Protein AF-A0AA89B1S4-F1 (afdb_monomer_lite)

Foldseek 3Di:
DVVVVVVVVVVVVVVVVVPPDDPPADEDEDEDDPPVDDDDPVVDDDDPRHDYDYDHPDQQQQDPVRDGVPPDGDDVPDDD

pLDDT: mean 71.27, std 10.07, range [44.19, 92.56]

Radius of gyration: 26.6 Å; chains: 1; bounding box: 57×24×74 Å

Secondary structure (DSSP, 8-state):
-HHHHHHHHHHHHHHHHHT--------B--EE-TTSSPPPSTTS---TTS-B--EE-----B-TTS-B-TT-PPPTT---

Sequence (80 aa):
MTTKFHLVLLHVIAVVLSFQQFSDGKVMMEYIGATGLPVTFDPVPINNGIDFHFILSFAIDADSSDNPQNGNFYPIGHQP

Organism: NCBI:txid1293975

Structure (mmCIF, N/CA/C/O backbone):
data_AF-A0AA89B1S4-F1
#
_entry.id   AF-A0AA89B1S4-F1
#
loop_
_atom_site.group_PDB
_atom_site.id
_atom_site.type_symbol
_atom_site.label_atom_id
_atom_site.label_alt_id
_atom_site.label_comp_id
_atom_site.label_asym_id
_atom_site.label_entity_id
_atom_site.label_seq_id
_atom_site.pdbx_PDB_ins_code
_atom_site.Cartn_x
_atom_site.Cartn_y
_atom_site.Cartn_z
_atom_site.occupancy
_atom_site.B_iso_or_equiv
_atom_site.auth_seq_id
_atom_site.auth_comp_id
_atom_site.auth_asym_id
_atom_site.auth_atom_id
_atom_site.pdbx_PDB_model_num
ATOM 1 N N . MET A 1 1 ? -36.940 9.399 43.967 1.00 63.16 1 MET A N 1
ATOM 2 C CA . MET A 1 1 ? -37.085 8.246 43.042 1.00 63.16 1 MET A CA 1
ATOM 3 C C . MET A 1 1 ? -36.371 8.493 41.706 1.00 63.16 1 MET A C 1
ATOM 5 O O . MET A 1 1 ? -35.787 7.572 41.158 1.00 63.16 1 MET A O 1
ATOM 9 N N . THR A 1 2 ? -36.313 9.742 41.244 1.00 75.44 2 THR A N 1
ATOM 10 C CA . THR A 1 2 ? -35.662 10.222 40.008 1.00 75.44 2 THR A CA 1
ATOM 11 C C . THR A 1 2 ? -34.128 10.148 39.981 1.00 75.44 2 THR A C 1
ATOM 13 O O . THR A 1 2 ? -33.553 9.775 38.964 1.00 75.44 2 THR A O 1
ATOM 16 N N . THR A 1 3 ? -33.437 10.415 41.091 1.00 78.25 3 THR A N 1
ATOM 17 C CA . THR A 1 3 ? -31.958 10.440 41.136 1.00 78.25 3 THR A CA 1
ATOM 18 C C . THR A 1 3 ? -31.316 9.074 40.889 1.00 78.25 3 THR A C 1
ATOM 20 O O . THR A 1 3 ? -30.288 8.978 40.229 1.00 78.25 3 THR A O 1
ATOM 23 N N . LYS A 1 4 ? -31.949 7.999 41.377 1.00 79.75 4 LYS A N 1
ATOM 24 C CA . LYS A 1 4 ? -31.484 6.620 41.160 1.00 79.75 4 LYS A CA 1
ATOM 25 C C . LYS A 1 4 ? -31.614 6.209 39.691 1.00 79.75 4 LYS A C 1
ATOM 27 O O . LYS A 1 4 ? -30.732 5.545 39.167 1.00 79.75 4 LYS A O 1
ATOM 32 N N . PHE A 1 5 ? -32.67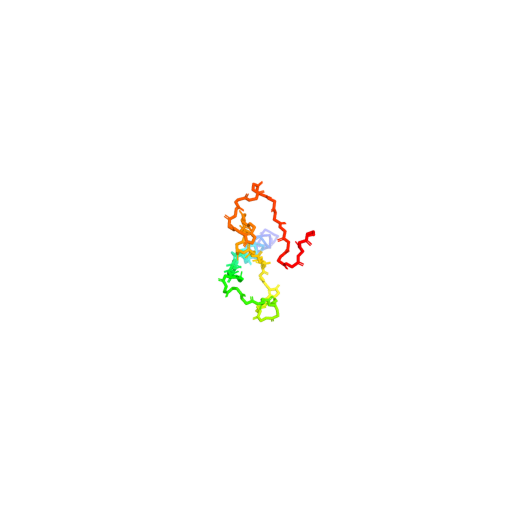9 6.653 39.025 1.00 86.44 5 PHE A N 1
ATOM 33 C CA . PHE A 1 5 ? -32.905 6.395 37.604 1.00 86.44 5 PHE A CA 1
ATOM 34 C C . PHE A 1 5 ? -31.864 7.097 36.721 1.00 86.44 5 PHE A C 1
ATOM 36 O O . PHE A 1 5 ? -31.309 6.477 35.820 1.00 86.44 5 PHE A O 1
ATOM 43 N N . HIS A 1 6 ? -31.527 8.356 37.019 1.00 86.38 6 HIS A N 1
ATOM 44 C CA . HIS A 1 6 ? -30.446 9.061 36.319 1.00 86.38 6 HIS A CA 1
ATOM 45 C C . HIS A 1 6 ? -29.079 8.407 36.518 1.00 86.38 6 HIS A C 1
ATOM 47 O O . HIS A 1 6 ? -28.319 8.294 35.561 1.00 86.38 6 HIS A O 1
ATOM 53 N N . LEU A 1 7 ? -28.786 7.924 37.727 1.00 87.81 7 LEU A N 1
ATOM 54 C CA . LEU A 1 7 ? -27.553 7.186 38.003 1.00 87.81 7 LEU A CA 1
ATOM 55 C C . LEU A 1 7 ? -27.461 5.901 37.173 1.00 87.81 7 LEU A C 1
ATOM 57 O O . LEU A 1 7 ? -26.412 5.630 36.596 1.00 87.81 7 LEU A O 1
ATOM 61 N N . VAL A 1 8 ? -28.555 5.145 37.062 1.00 91.88 8 VAL A N 1
ATOM 62 C CA . VAL A 1 8 ? -28.610 3.935 36.226 1.00 91.88 8 VAL A CA 1
ATOM 63 C C . VAL A 1 8 ? -28.428 4.279 34.747 1.00 91.88 8 VAL A C 1
ATOM 65 O O . VAL A 1 8 ? -27.623 3.644 34.073 1.00 91.88 8 VAL A O 1
ATOM 68 N N . LEU A 1 9 ? -29.107 5.315 34.251 1.00 92.56 9 LEU A N 1
ATOM 69 C CA . LEU A 1 9 ? -28.986 5.752 32.860 1.00 92.56 9 LEU A CA 1
ATOM 70 C C . LEU A 1 9 ? -27.547 6.164 32.511 1.00 92.56 9 LEU A C 1
ATOM 72 O O . LEU A 1 9 ? -27.031 5.779 31.464 1.00 92.56 9 LEU A O 1
ATOM 76 N N . LEU A 1 10 ? -26.879 6.887 33.413 1.00 91.12 10 LEU A N 1
ATOM 77 C CA . LEU A 1 10 ? -25.493 7.316 33.232 1.00 91.12 10 LEU A CA 1
ATOM 78 C C . LEU A 1 10 ? -24.521 6.124 33.183 1.00 91.12 10 LEU A C 1
ATOM 80 O O . LEU A 1 10 ? -23.606 6.114 32.362 1.00 91.12 10 LEU A O 1
ATOM 84 N N . HIS A 1 11 ? -24.758 5.088 33.994 1.00 85.56 11 HIS A N 1
ATOM 85 C CA . HIS A 1 11 ? -23.966 3.854 33.952 1.00 85.56 11 HIS A CA 1
ATOM 86 C C . HIS A 1 11 ? -24.182 3.067 32.657 1.00 85.56 11 HIS A C 1
ATOM 88 O O . HIS A 1 11 ? -23.214 2.584 32.077 1.00 85.56 11 HIS A O 1
ATOM 94 N N . VAL A 1 12 ? -25.423 2.962 32.170 1.00 91.94 12 VAL A N 1
ATOM 95 C CA . VAL A 1 12 ? -25.719 2.265 30.905 1.00 91.94 12 VAL A CA 1
ATOM 96 C C . VAL A 1 12 ? -25.013 2.948 29.733 1.00 91.94 12 VAL A C 1
ATOM 98 O O . VAL A 1 12 ? -24.396 2.272 28.915 1.00 91.94 12 VAL A O 1
ATOM 101 N N . ILE A 1 13 ? -25.036 4.282 29.682 1.00 89.69 13 ILE A N 1
ATOM 102 C CA . ILE A 1 13 ? -24.352 5.053 28.635 1.00 89.69 13 ILE A CA 1
ATOM 103 C C . ILE A 1 13 ? -22.832 4.848 28.705 1.00 89.69 13 ILE A C 1
ATOM 105 O O . ILE A 1 13 ? -22.207 4.597 27.677 1.00 89.69 13 ILE A O 1
ATOM 109 N N . ALA A 1 14 ? -22.237 4.895 29.901 1.00 87.62 14 ALA A N 1
ATOM 110 C CA . ALA A 1 14 ? -20.804 4.656 30.077 1.00 87.62 14 ALA A CA 1
ATOM 111 C C . ALA A 1 14 ? -20.391 3.246 29.618 1.00 87.62 14 ALA A C 1
ATOM 113 O O . ALA A 1 14 ? -19.385 3.090 28.927 1.00 87.62 14 ALA A O 1
ATOM 114 N N . VAL A 1 15 ? -21.199 2.229 29.933 1.00 87.50 15 VAL A N 1
ATOM 115 C CA . VAL A 1 15 ? -20.969 0.847 29.489 1.00 87.50 15 VAL A CA 1
ATOM 116 C C . VAL A 1 15 ? -21.042 0.744 27.965 1.00 87.50 15 VAL A C 1
ATOM 118 O O . VAL A 1 15 ? -20.136 0.181 27.364 1.00 87.50 15 VAL A O 1
ATOM 121 N N . VAL A 1 16 ? -22.045 1.343 27.316 1.00 86.88 16 VAL A N 1
ATOM 122 C CA . VAL A 1 16 ? -22.168 1.338 25.843 1.00 86.88 16 VAL A CA 1
ATOM 123 C C . VAL A 1 16 ? -20.978 2.028 25.167 1.00 86.88 16 VAL A C 1
ATOM 125 O O . VAL A 1 16 ? -20.440 1.507 24.192 1.00 86.88 16 VAL A O 1
ATOM 128 N N . LEU A 1 17 ? -20.518 3.160 25.706 1.00 80.88 17 LEU A N 1
ATOM 129 C CA . LEU A 1 17 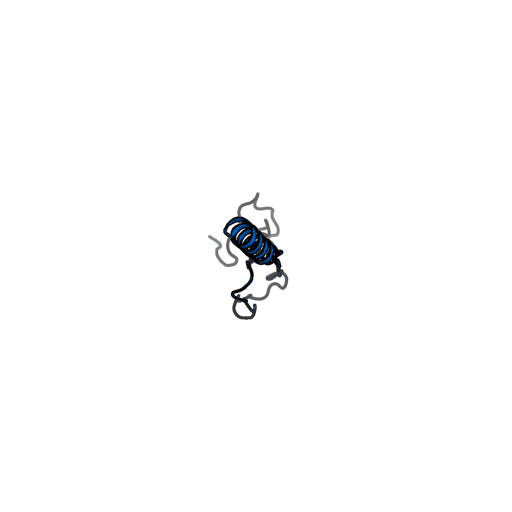? -19.346 3.878 25.189 1.00 80.88 17 LEU A CA 1
ATOM 130 C C . LEU A 1 17 ? -18.032 3.102 25.391 1.00 80.88 17 LEU A C 1
ATOM 132 O O . LEU A 1 17 ? -17.085 3.307 24.638 1.00 80.88 17 LEU A O 1
ATOM 136 N N . SER A 1 18 ? -17.978 2.178 26.355 1.00 76.62 18 SER A N 1
ATOM 137 C CA . SER A 1 18 ? -16.810 1.311 26.592 1.00 76.62 18 SER A CA 1
ATOM 138 C C . SER A 1 18 ? -16.617 0.252 25.498 1.00 76.62 18 SER A C 1
ATOM 140 O O . SER A 1 18 ? -15.528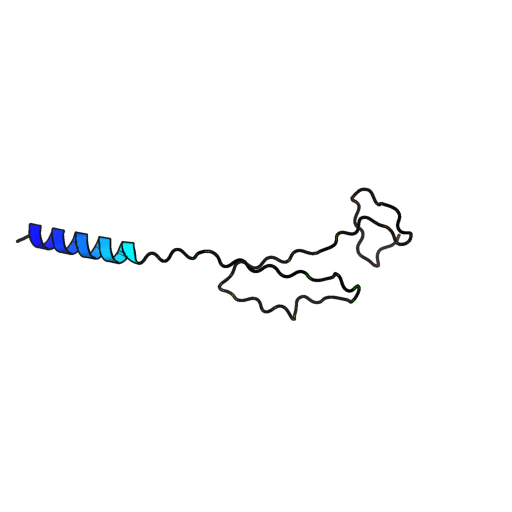 -0.297 25.362 1.00 76.62 18 SER A O 1
ATOM 142 N N . PHE A 1 19 ? -17.664 -0.041 24.719 1.00 70.44 19 PHE A N 1
ATOM 143 C CA . PHE A 1 19 ? -17.644 -1.018 23.625 1.00 70.44 19 PHE A CA 1
ATOM 144 C C . PHE A 1 19 ? -17.412 -0.384 22.249 1.00 70.44 19 PHE A C 1
ATOM 146 O O . PHE A 1 19 ? -17.643 -1.038 21.231 1.00 70.44 19 PHE A O 1
ATOM 153 N N . GLN A 1 20 ? -16.952 0.869 22.174 1.00 68.31 20 GLN A N 1
ATOM 154 C CA . GLN A 1 20 ? -16.485 1.411 20.901 1.00 68.31 20 GLN A CA 1
ATOM 155 C C . GLN A 1 20 ? -15.205 0.666 20.496 1.00 68.31 20 GLN A C 1
ATOM 157 O O . GLN A 1 20 ? -14.111 0.971 20.966 1.00 68.31 20 GLN A O 1
ATOM 162 N N . GLN A 1 21 ? -15.356 -0.363 19.657 1.00 64.31 21 GLN A N 1
ATOM 163 C CA . GLN A 1 21 ? -14.241 -1.051 19.018 1.00 64.31 21 GLN A CA 1
ATOM 164 C C . GLN A 1 21 ? -13.442 -0.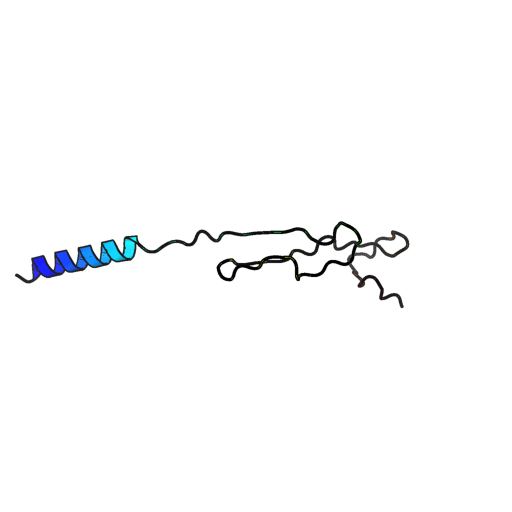030 18.206 1.00 64.31 21 GLN A C 1
ATOM 166 O O . GLN A 1 21 ? -13.895 0.441 17.165 1.00 64.31 21 GLN A O 1
ATOM 171 N N . PHE A 1 22 ? -12.233 0.277 18.664 1.00 60.62 22 PHE A N 1
ATOM 172 C CA . PHE A 1 22 ? -11.204 0.805 17.784 1.00 60.62 22 PHE A CA 1
ATOM 173 C C . PHE A 1 22 ? -10.803 -0.325 16.839 1.00 60.62 22 PHE A C 1
ATOM 175 O O . PHE A 1 22 ? -10.248 -1.340 17.265 1.00 60.62 22 PHE A O 1
ATOM 182 N N . SER A 1 23 ? -11.135 -0.172 15.561 1.00 60.66 23 SER A N 1
ATOM 183 C CA . SER A 1 23 ? -10.538 -0.996 14.521 1.00 60.66 23 SER A CA 1
ATOM 184 C C . SER A 1 23 ? -9.099 -0.515 14.367 1.00 60.66 23 SER A C 1
ATOM 186 O O . SER A 1 23 ? -8.857 0.523 13.756 1.00 60.66 23 SER A O 1
ATOM 188 N N . ASP A 1 24 ? -8.154 -1.212 14.998 1.00 67.31 24 ASP A N 1
ATOM 189 C CA . ASP A 1 24 ? -6.741 -1.070 14.654 1.00 67.31 24 ASP A CA 1
ATOM 190 C C . ASP A 1 24 ? -6.618 -1.549 13.205 1.00 67.31 24 ASP A C 1
ATOM 192 O O . ASP A 1 24 ? -6.808 -2.735 12.915 1.00 67.31 24 ASP A O 1
ATOM 196 N N . GLY A 1 25 ? -6.503 -0.595 12.279 1.00 64.81 25 GLY A N 1
ATOM 197 C CA . GLY A 1 25 ? -6.588 -0.843 10.845 1.00 64.81 25 GLY A CA 1
ATOM 198 C C . GLY A 1 25 ? -5.538 -1.868 10.442 1.00 64.81 25 GLY A C 1
ATOM 199 O O . GLY A 1 25 ? -4.349 -1.566 10.407 1.00 64.81 25 GLY A O 1
ATOM 200 N N . LYS A 1 26 ? -5.963 -3.103 10.166 1.00 71.19 26 LYS A N 1
ATOM 201 C CA . LYS A 1 26 ? -5.060 -4.152 9.694 1.00 71.19 26 LYS A CA 1
ATOM 202 C C . LYS A 1 26 ? -4.626 -3.802 8.277 1.00 71.19 26 LYS A C 1
ATOM 204 O O . LYS A 1 26 ? -5.397 -3.973 7.338 1.00 71.19 26 LYS A O 1
ATOM 209 N N . VAL A 1 27 ? -3.395 -3.323 8.140 1.00 68.75 27 VAL A N 1
ATOM 210 C CA . VAL A 1 27 ? -2.785 -3.016 6.843 1.00 68.75 27 VAL A CA 1
ATOM 211 C C . VAL A 1 27 ? -2.131 -4.278 6.279 1.00 68.75 27 VAL A C 1
ATOM 213 O O . VAL A 1 27 ? -1.361 -4.945 6.970 1.00 68.75 27 VAL A O 1
ATOM 216 N N . MET A 1 28 ? -2.423 -4.594 5.016 1.00 73.44 28 MET A N 1
ATOM 217 C CA . MET A 1 28 ? -1.756 -5.646 4.242 1.00 73.44 28 MET A CA 1
ATOM 218 C C . MET A 1 28 ? -1.095 -5.023 3.011 1.00 73.44 28 MET A C 1
ATOM 220 O O . MET A 1 28 ? -1.727 -4.243 2.303 1.00 73.44 28 MET A O 1
ATOM 224 N N . MET A 1 29 ? 0.170 -5.367 2.764 1.00 71.00 29 MET A N 1
ATOM 225 C CA . MET A 1 29 ? 0.961 -4.883 1.630 1.00 71.00 29 MET A CA 1
ATOM 226 C C . MET A 1 29 ? 1.599 -6.088 0.938 1.00 71.00 29 MET A C 1
ATOM 228 O O . MET A 1 29 ? 2.293 -6.857 1.597 1.00 71.00 29 MET A O 1
ATOM 232 N N . GLU A 1 30 ? 1.375 -6.241 -0.366 1.00 68.38 30 GLU A N 1
ATOM 233 C CA . GLU A 1 30 ? 1.935 -7.332 -1.174 1.00 68.38 30 GLU A CA 1
ATOM 234 C C . GLU A 1 30 ? 2.749 -6.751 -2.336 1.00 68.38 30 GLU A C 1
ATOM 236 O O . GLU A 1 30 ? 2.264 -5.891 -3.076 1.00 68.38 30 GLU A O 1
ATOM 241 N N . TYR A 1 31 ? 3.987 -7.224 -2.498 1.00 67.56 31 TYR A N 1
ATOM 242 C CA . TYR A 1 31 ? 4.857 -6.854 -3.615 1.00 67.56 31 TYR A CA 1
ATOM 243 C C . TYR A 1 31 ? 4.594 -7.771 -4.814 1.00 67.56 31 TYR A C 1
ATOM 245 O O . TYR A 1 31 ? 4.762 -8.983 -4.721 1.00 67.56 31 TYR A O 1
ATOM 253 N N . ILE A 1 32 ? 4.252 -7.192 -5.965 1.00 69.00 32 ILE A N 1
ATOM 254 C CA . ILE A 1 32 ? 4.020 -7.919 -7.222 1.00 69.00 32 ILE A CA 1
ATOM 255 C C . ILE A 1 32 ? 4.836 -7.297 -8.364 1.00 69.00 32 ILE A C 1
ATOM 257 O O . ILE A 1 32 ? 5.081 -6.094 -8.360 1.00 69.00 32 ILE A O 1
ATOM 261 N N . GLY A 1 33 ? 5.241 -8.105 -9.352 1.00 65.31 33 GLY A N 1
ATOM 262 C CA . GLY A 1 33 ? 5.868 -7.620 -10.597 1.00 65.31 33 GLY A CA 1
ATOM 263 C C . GLY A 1 33 ? 7.394 -7.761 -10.703 1.00 65.31 33 GLY A C 1
ATOM 264 O O . GLY A 1 33 ? 7.953 -7.466 -11.753 1.00 65.31 33 GLY A O 1
ATOM 265 N N . ALA A 1 34 ? 8.079 -8.278 -9.678 1.00 68.25 34 ALA A N 1
ATOM 266 C CA . ALA A 1 34 ? 9.546 -8.398 -9.669 1.00 68.25 34 ALA A CA 1
ATOM 267 C C . ALA A 1 34 ? 10.114 -9.598 -10.463 1.00 68.25 34 ALA A C 1
ATOM 269 O O . ALA A 1 34 ? 11.327 -9.782 -10.523 1.00 68.25 34 ALA A O 1
ATOM 270 N N . THR A 1 35 ? 9.264 -10.444 -11.047 1.00 67.94 35 THR A N 1
ATOM 271 C CA . THR A 1 35 ? 9.674 -11.703 -11.696 1.00 67.94 35 THR A CA 1
ATOM 272 C C . THR A 1 35 ? 9.840 -11.596 -13.213 1.00 67.94 35 THR A C 1
ATOM 274 O O . THR A 1 35 ? 10.236 -12.572 -13.844 1.00 67.94 35 THR A O 1
ATOM 277 N N . GLY A 1 36 ? 9.514 -10.446 -13.817 1.00 63.12 36 GLY A N 1
ATOM 278 C CA . GLY A 1 36 ? 9.549 -10.258 -15.275 1.00 63.12 36 GLY A CA 1
ATOM 279 C C . GLY A 1 36 ? 8.460 -11.021 -16.045 1.00 63.12 36 GLY A C 1
ATOM 280 O O . GLY A 1 36 ? 8.444 -10.996 -17.273 1.00 63.12 36 GLY A O 1
ATOM 281 N N . LEU A 1 37 ? 7.543 -11.692 -15.341 1.00 68.62 37 LEU A N 1
ATOM 282 C CA . LEU A 1 37 ? 6.361 -12.326 -15.921 1.00 68.62 37 LEU A CA 1
ATOM 283 C C . LEU A 1 37 ? 5.164 -11.363 -15.871 1.00 68.62 37 LEU A C 1
ATOM 285 O O . LEU A 1 37 ? 5.077 -10.564 -14.934 1.00 68.62 37 LEU A O 1
ATOM 289 N N . PRO A 1 38 ? 4.213 -11.451 -16.823 1.00 64.62 38 PRO A N 1
ATOM 290 C CA . PRO A 1 38 ? 2.957 -10.718 -16.728 1.00 64.62 38 PRO A CA 1
ATOM 291 C C . PRO A 1 38 ? 2.255 -11.036 -15.405 1.00 64.62 38 PRO A C 1
ATOM 293 O O . PRO A 1 38 ? 1.994 -12.197 -15.093 1.00 64.62 38 PRO A O 1
ATOM 296 N N . VAL A 1 39 ? 1.954 -9.998 -14.631 1.00 64.88 39 VAL A N 1
ATOM 297 C CA . VAL A 1 39 ? 1.171 -10.103 -13.400 1.00 64.88 39 VAL A CA 1
ATOM 298 C C . VAL A 1 39 ? -0.256 -9.676 -13.699 1.00 64.88 39 VAL A C 1
ATOM 300 O O . VAL A 1 39 ? -0.485 -8.624 -14.294 1.00 64.88 39 VAL A O 1
ATOM 303 N N . THR A 1 40 ? -1.216 -10.479 -13.251 1.00 69.06 40 THR A N 1
ATOM 304 C CA . THR A 1 40 ? -2.616 -10.069 -13.136 1.00 69.06 40 THR A CA 1
ATOM 305 C C . THR A 1 40 ? -2.941 -9.792 -11.671 1.00 69.06 40 THR A C 1
ATOM 307 O O . THR A 1 40 ? -2.300 -10.335 -10.771 1.00 69.06 40 THR A O 1
ATOM 310 N N . PHE A 1 41 ? -3.923 -8.926 -11.418 1.00 66.69 41 PHE A N 1
ATOM 311 C CA . PHE A 1 41 ? -4.390 -8.616 -10.058 1.00 66.69 41 PHE A CA 1
ATOM 312 C C . PHE A 1 41 ? -5.390 -9.654 -9.519 1.00 66.69 41 PHE A C 1
ATOM 314 O O . PHE A 1 41 ? -5.670 -9.681 -8.324 1.00 66.69 41 PHE A O 1
ATOM 321 N N . ASP A 1 42 ? -5.873 -10.543 -10.390 1.00 69.62 42 ASP A N 1
ATOM 322 C CA . ASP A 1 42 ? -6.863 -11.583 -10.096 1.00 69.62 42 ASP A CA 1
ATOM 323 C C . ASP A 1 42 ? -6.509 -12.563 -8.955 1.00 69.62 42 ASP A C 1
ATOM 325 O O . ASP A 1 42 ? -7.430 -12.990 -8.257 1.00 69.62 42 ASP A O 1
ATOM 329 N N . PRO A 1 43 ? -5.238 -12.957 -8.712 1.00 63.03 43 PRO A N 1
ATOM 330 C CA . PRO A 1 43 ? -4.920 -13.928 -7.669 1.00 63.03 43 PRO A CA 1
ATOM 331 C C . PRO A 1 43 ? -4.825 -13.314 -6.266 1.00 63.03 43 PRO A C 1
ATOM 333 O O . PRO A 1 43 ? -4.570 -14.055 -5.317 1.00 63.03 43 PRO A O 1
ATOM 336 N N . VAL A 1 44 ? -4.999 -11.996 -6.102 1.00 64.00 44 VAL A N 1
ATOM 337 C CA . VAL A 1 44 ? -4.850 -11.339 -4.797 1.00 64.00 44 VAL A CA 1
ATOM 338 C C . VAL A 1 44 ? -6.199 -11.308 -4.072 1.00 64.00 44 VAL A C 1
ATOM 340 O O . VAL A 1 44 ? -7.111 -10.606 -4.510 1.00 64.00 44 VAL A O 1
ATOM 343 N N . PRO A 1 45 ? -6.370 -12.055 -2.964 1.00 66.56 45 PRO A N 1
ATOM 344 C CA . PRO A 1 45 ? -7.633 -12.083 -2.241 1.00 66.56 45 PRO A CA 1
ATOM 345 C C . PRO A 1 45 ? -7.866 -10.746 -1.523 1.00 66.56 45 PRO A C 1
ATOM 347 O O . PRO A 1 45 ? -7.271 -10.466 -0.482 1.00 66.56 45 PRO A O 1
ATOM 350 N N . ILE A 1 46 ? -8.759 -9.924 -2.076 1.00 70.50 46 ILE A N 1
ATOM 351 C CA . ILE A 1 46 ? -9.204 -8.663 -1.473 1.00 70.50 46 ILE A CA 1
ATOM 352 C C . ILE A 1 46 ? -10.338 -8.974 -0.494 1.00 70.50 46 ILE A C 1
ATOM 354 O O . ILE A 1 46 ? -11.379 -9.511 -0.872 1.00 70.50 46 ILE A O 1
ATOM 358 N N . ASN A 1 47 ? -10.139 -8.646 0.782 1.00 76.44 47 ASN A N 1
ATOM 359 C CA . ASN A 1 47 ? -11.183 -8.737 1.798 1.00 76.44 47 ASN A CA 1
ATOM 360 C C . ASN A 1 47 ? -11.858 -7.365 1.964 1.00 76.44 47 ASN A C 1
ATOM 362 O O . ASN A 1 47 ? -11.183 -6.360 2.146 1.00 76.44 47 ASN A O 1
ATOM 366 N N . ASN A 1 48 ? -13.192 -7.325 1.964 1.00 71.50 48 ASN A N 1
ATOM 367 C CA . ASN A 1 48 ? -13.968 -6.084 2.087 1.00 71.50 48 ASN A CA 1
ATOM 368 C C . ASN A 1 48 ? -13.837 -5.386 3.458 1.00 71.50 48 ASN A C 1
ATOM 370 O O . ASN A 1 48 ? -14.354 -4.286 3.627 1.00 71.50 48 ASN A O 1
ATOM 374 N N . GLY A 1 49 ? -13.205 -6.024 4.449 1.00 77.50 49 GLY A N 1
ATOM 375 C CA . GLY A 1 49 ? -12.975 -5.461 5.784 1.00 77.50 49 GLY A CA 1
ATOM 376 C C . GLY A 1 49 ? -11.607 -4.802 5.992 1.00 77.50 49 GLY A C 1
ATOM 377 O O . GLY A 1 49 ? -11.275 -4.509 7.141 1.00 77.50 49 GLY A O 1
ATOM 378 N N . ILE A 1 50 ? -10.798 -4.631 4.939 1.00 72.06 50 ILE A N 1
ATOM 379 C CA . ILE A 1 50 ? -9.455 -4.035 5.022 1.00 72.06 50 ILE A CA 1
ATOM 380 C C . ILE A 1 50 ? -9.248 -2.968 3.944 1.00 72.06 50 ILE A C 1
ATOM 382 O O . ILE A 1 50 ? -9.736 -3.105 2.823 1.00 72.06 50 ILE A O 1
ATOM 386 N N . ASP A 1 51 ? -8.467 -1.942 4.274 1.00 73.69 51 ASP A N 1
ATOM 387 C CA . ASP A 1 51 ? -7.974 -0.973 3.297 1.00 73.69 51 ASP A CA 1
ATOM 388 C C . ASP A 1 51 ? -6.793 -1.595 2.541 1.00 73.69 51 ASP A C 1
ATOM 390 O O . ASP A 1 51 ? -5.719 -1.831 3.103 1.00 73.69 51 ASP A O 1
ATOM 394 N N . PHE A 1 52 ? -7.015 -1.927 1.268 1.00 75.38 52 PHE A N 1
ATOM 395 C CA . PHE A 1 52 ? -6.051 -2.644 0.439 1.00 75.38 52 PHE A CA 1
ATOM 396 C C . PHE A 1 52 ? -5.390 -1.711 -0.587 1.00 75.38 52 PHE A C 1
ATOM 398 O O . PHE A 1 52 ? -6.073 -1.071 -1.387 1.00 75.38 52 PHE A O 1
ATOM 405 N N . HIS A 1 53 ? -4.053 -1.674 -0.603 1.00 75.69 53 HIS A N 1
ATOM 406 C CA . HIS A 1 53 ? -3.262 -0.845 -1.515 1.00 75.69 53 HIS A CA 1
ATOM 407 C C . HIS A 1 53 ? -2.233 -1.696 -2.272 1.00 75.69 53 HIS A C 1
ATOM 409 O O . HIS A 1 53 ? -1.375 -2.329 -1.660 1.00 75.69 53 HIS A O 1
ATOM 415 N N . PHE A 1 54 ? -2.275 -1.669 -3.607 1.00 68.31 54 PHE A N 1
ATOM 416 C CA . PHE A 1 54 ? -1.201 -2.221 -4.435 1.00 68.31 54 PHE A CA 1
ATOM 417 C C . PHE A 1 54 ? -0.043 -1.224 -4.532 1.00 68.31 54 PHE A C 1
ATOM 419 O O . PHE A 1 54 ? -0.255 -0.057 -4.866 1.00 68.31 54 PHE A O 1
ATOM 426 N N . ILE A 1 55 ? 1.185 -1.694 -4.309 1.00 67.38 55 ILE A N 1
ATOM 427 C CA . ILE A 1 55 ? 2.405 -0.948 -4.630 1.00 67.38 55 ILE A CA 1
ATOM 428 C C . ILE A 1 55 ? 3.068 -1.647 -5.810 1.00 67.38 55 ILE A C 1
ATOM 430 O O . ILE A 1 55 ? 3.608 -2.743 -5.674 1.00 67.38 55 ILE A O 1
ATOM 434 N N . LEU A 1 56 ? 3.033 -1.007 -6.978 1.00 64.31 56 LEU A N 1
ATOM 435 C CA . LEU A 1 56 ? 3.777 -1.479 -8.140 1.00 64.31 56 LEU A CA 1
ATOM 436 C C . LEU A 1 56 ? 5.268 -1.209 -7.904 1.00 64.31 56 LEU A C 1
ATOM 438 O O . LEU A 1 56 ? 5.690 -0.057 -7.814 1.00 64.31 56 LEU A O 1
ATOM 442 N N . SER A 1 57 ? 6.059 -2.272 -7.770 1.00 63.19 57 SER A N 1
ATOM 443 C CA . SER A 1 57 ? 7.520 -2.205 -7.741 1.00 63.19 57 SER A CA 1
ATOM 444 C C . SER A 1 57 ? 8.095 -3.119 -8.826 1.00 63.19 5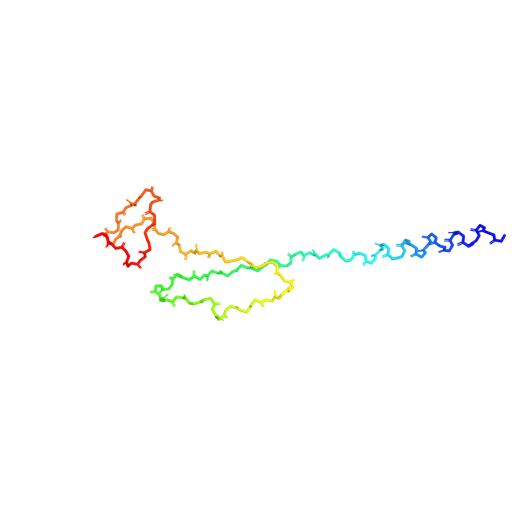7 SER A C 1
ATOM 446 O O . SER A 1 57 ? 7.660 -4.255 -8.966 1.00 63.19 57 SER A O 1
ATOM 448 N N . PHE A 1 58 ? 9.072 -2.688 -9.615 1.00 66.06 58 PHE A N 1
ATOM 449 C CA . PHE A 1 58 ? 9.760 -1.396 -9.560 1.00 66.06 58 PHE A CA 1
ATOM 450 C C . PHE A 1 58 ? 9.347 -0.489 -10.717 1.00 66.06 58 PHE A C 1
ATOM 452 O O . PHE A 1 58 ? 9.140 -0.945 -11.838 1.00 66.06 58 PHE A O 1
ATOM 459 N N . ALA A 1 59 ? 9.288 0.814 -10.447 1.00 64.62 59 ALA A N 1
ATOM 460 C CA . ALA A 1 59 ? 9.487 1.803 -11.490 1.00 64.62 59 ALA A CA 1
ATOM 461 C C . ALA A 1 59 ? 10.983 1.758 -11.842 1.00 64.62 59 ALA A C 1
ATOM 463 O O . ALA A 1 59 ? 11.820 2.254 -11.087 1.00 64.62 59 ALA A O 1
ATOM 464 N N . ILE A 1 60 ? 11.328 1.049 -12.916 1.00 66.31 60 ILE A N 1
ATOM 465 C CA . ILE A 1 60 ? 12.705 0.948 -13.399 1.00 66.31 60 ILE A CA 1
ATOM 466 C C . ILE A 1 60 ? 12.936 2.146 -14.315 1.00 66.31 60 ILE A C 1
ATOM 468 O O . ILE A 1 60 ? 12.329 2.239 -15.377 1.00 66.31 60 ILE A O 1
ATOM 472 N N . ASP A 1 61 ? 13.780 3.080 -13.879 1.00 69.25 61 ASP A N 1
ATOM 473 C CA . ASP A 1 61 ? 14.173 4.258 -14.659 1.00 69.25 61 ASP A CA 1
ATOM 474 C C . ASP A 1 61 ? 15.273 3.867 -15.653 1.00 69.25 61 ASP A C 1
ATOM 476 O O . ASP A 1 61 ? 16.378 4.391 -15.581 1.00 69.25 61 ASP A O 1
ATOM 480 N N . ALA A 1 62 ? 15.016 2.869 -16.501 1.00 71.19 62 ALA A N 1
ATOM 481 C CA . ALA A 1 62 ? 15.973 2.396 -17.493 1.00 71.19 62 ALA A CA 1
ATOM 482 C C . ALA A 1 62 ? 15.274 2.026 -18.804 1.00 71.19 62 ALA A C 1
ATOM 484 O O . ALA A 1 62 ? 14.217 1.392 -18.799 1.00 71.19 62 ALA A O 1
ATOM 485 N N . ASP A 1 63 ? 15.869 2.428 -19.927 1.00 74.06 63 ASP A N 1
ATOM 486 C CA . ASP A 1 63 ? 15.424 1.996 -21.249 1.00 74.06 63 ASP A CA 1
ATOM 487 C C . ASP A 1 63 ? 15.836 0.538 -21.543 1.00 74.06 63 ASP A C 1
ATOM 489 O O . ASP A 1 63 ? 16.494 -0.131 -20.749 1.00 74.06 63 ASP A O 1
ATOM 493 N N . SER A 1 64 ? 15.474 0.029 -22.724 1.00 74.31 64 SER A N 1
ATOM 494 C CA . SER A 1 64 ? 15.866 -1.315 -23.185 1.00 74.31 64 SER A CA 1
ATOM 495 C C . SER A 1 64 ? 17.381 -1.514 -23.363 1.00 74.31 64 SER A C 1
ATOM 497 O O . SER A 1 64 ? 17.818 -2.600 -23.735 1.00 74.31 64 SER A O 1
ATOM 499 N N . SER A 1 65 ? 18.178 -0.461 -23.194 1.00 80.38 65 SER A N 1
ATOM 500 C CA . SER A 1 65 ? 19.638 -0.438 -23.286 1.00 80.38 65 SER A CA 1
ATOM 501 C C . SER A 1 65 ? 20.286 -0.069 -21.945 1.00 80.38 65 SER A C 1
ATOM 503 O O . SER A 1 65 ? 21.450 0.325 -21.926 1.00 80.38 65 SER A O 1
ATOM 505 N N . ASP A 1 66 ? 19.541 -0.212 -20.843 1.00 73.62 66 ASP A N 1
ATOM 506 C CA . ASP A 1 66 ? 19.957 0.065 -19.466 1.00 73.62 66 ASP A CA 1
ATOM 507 C C . ASP A 1 66 ? 20.363 1.531 -19.198 1.00 73.62 66 ASP A C 1
ATOM 509 O O . ASP A 1 66 ? 21.026 1.829 -18.199 1.00 73.62 66 ASP A O 1
ATOM 513 N N . ASN A 1 67 ? 19.960 2.477 -20.055 1.00 81.56 67 ASN A N 1
ATOM 514 C CA . ASN A 1 67 ? 20.246 3.894 -19.833 1.00 81.56 67 ASN A CA 1
ATOM 515 C C . ASN A 1 67 ? 19.218 4.521 -18.883 1.00 81.56 67 ASN A C 1
ATOM 517 O O . ASN A 1 67 ? 18.017 4.361 -19.115 1.00 81.56 67 ASN A O 1
ATOM 521 N N . PRO A 1 68 ? 19.657 5.320 -17.891 1.00 78.50 68 PRO A N 1
ATOM 522 C CA . PRO A 1 68 ? 18.758 6.070 -17.022 1.00 78.50 68 PRO A CA 1
ATOM 523 C C . PRO A 1 68 ? 17.802 6.983 -17.806 1.00 78.50 68 PRO A C 1
ATOM 525 O O . PRO A 1 68 ? 18.262 7.744 -18.660 1.00 78.50 68 PRO A O 1
ATOM 528 N N . GLN A 1 69 ? 16.497 6.967 -17.503 1.00 75.69 69 GLN A N 1
ATOM 529 C CA . GLN A 1 69 ? 15.495 7.805 -18.194 1.00 75.69 69 GLN A CA 1
ATOM 530 C C . GLN A 1 69 ? 15.114 9.090 -17.431 1.00 75.69 69 GLN A C 1
ATOM 532 O O . GLN A 1 69 ? 14.240 9.837 -17.877 1.00 75.69 69 GLN A O 1
ATOM 537 N N . ASN A 1 70 ? 15.806 9.400 -16.326 1.00 78.00 70 ASN A N 1
ATOM 538 C CA . ASN A 1 70 ? 15.603 10.602 -15.511 1.00 78.00 70 ASN A CA 1
ATOM 539 C C . ASN A 1 70 ? 14.141 10.762 -15.046 1.00 78.00 70 ASN A C 1
ATOM 541 O O . ASN A 1 70 ? 13.554 11.847 -15.118 1.00 78.00 70 ASN A O 1
ATOM 545 N N . GLY A 1 71 ? 13.549 9.664 -14.580 1.00 61.72 71 GLY A N 1
ATOM 546 C CA . GLY A 1 71 ? 12.194 9.622 -14.027 1.00 61.72 71 GLY A CA 1
ATOM 547 C C . GLY A 1 71 ? 11.082 9.588 -15.075 1.00 61.72 71 GLY A C 1
ATOM 548 O O . GLY A 1 71 ? 9.928 9.873 -14.748 1.00 61.72 71 GLY A O 1
ATOM 549 N N . ASN A 1 72 ? 11.408 9.260 -16.325 1.00 66.69 72 ASN A N 1
ATOM 550 C CA . ASN A 1 72 ? 10.441 9.124 -17.403 1.00 66.69 72 ASN A CA 1
ATOM 551 C C . ASN A 1 72 ? 10.151 7.642 -17.664 1.00 66.69 72 ASN A C 1
ATOM 553 O O . ASN A 1 72 ? 10.934 6.960 -18.312 1.00 66.69 72 ASN A O 1
ATOM 557 N N . PHE A 1 73 ? 9.031 7.144 -17.141 1.00 62.53 73 PHE A N 1
ATOM 558 C CA . PHE A 1 73 ? 8.682 5.726 -17.203 1.00 62.53 73 PHE A CA 1
ATOM 559 C C . PHE A 1 73 ? 7.748 5.443 -18.381 1.00 62.53 73 PHE A C 1
ATOM 561 O O . PHE A 1 73 ? 6.620 5.941 -18.4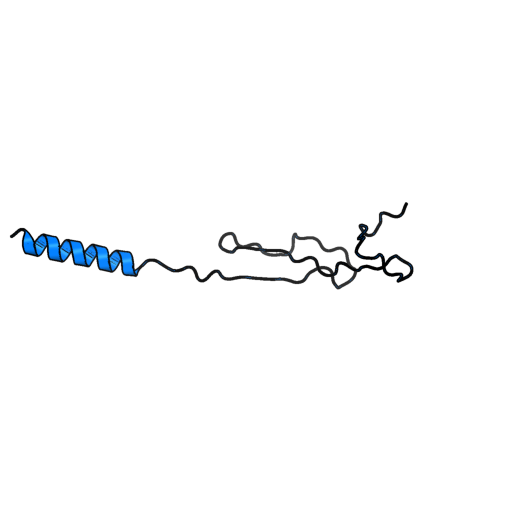22 1.00 62.53 73 PHE A O 1
ATOM 568 N N . TYR A 1 74 ? 8.189 4.600 -19.314 1.00 61.25 74 TYR A N 1
ATOM 569 C CA . TYR A 1 74 ? 7.349 4.112 -20.406 1.00 61.25 74 TYR A CA 1
ATOM 570 C C . TYR A 1 74 ? 6.787 2.720 -20.086 1.00 61.25 74 TYR A C 1
ATOM 572 O O . TYR A 1 74 ? 7.502 1.879 -19.538 1.00 61.25 74 TYR A O 1
ATOM 580 N N . PRO A 1 75 ? 5.520 2.429 -20.438 1.00 56.41 75 PRO A N 1
ATOM 581 C CA . PRO A 1 75 ? 4.999 1.071 -20.377 1.00 56.41 75 PRO A CA 1
ATOM 582 C C . PRO A 1 75 ? 5.855 0.140 -21.241 1.00 56.41 75 PRO A C 1
ATOM 584 O O . PRO A 1 75 ? 6.129 0.448 -22.403 1.00 56.41 75 PRO A O 1
ATOM 587 N N . ILE A 1 76 ? 6.242 -1.016 -20.698 1.00 52.47 76 ILE A N 1
ATOM 588 C CA . ILE A 1 76 ? 6.957 -2.050 -21.455 1.00 52.47 76 ILE A CA 1
ATOM 589 C C . ILE A 1 76 ? 6.106 -2.415 -22.684 1.00 52.47 76 ILE A C 1
ATOM 591 O O . ILE A 1 76 ? 4.978 -2.886 -22.544 1.00 52.47 76 ILE A O 1
ATOM 595 N N . GLY A 1 77 ? 6.630 -2.157 -23.887 1.00 53.22 77 GLY A N 1
ATOM 596 C CA . GLY A 1 77 ? 5.936 -2.385 -25.164 1.00 53.22 77 GLY A CA 1
ATOM 597 C C . GLY A 1 77 ? 5.450 -1.125 -25.893 1.00 53.22 77 GLY A C 1
ATOM 598 O O . GLY A 1 77 ? 4.945 -1.243 -27.007 1.00 53.22 77 GLY A O 1
ATOM 599 N N . HIS A 1 78 ? 5.621 0.070 -25.323 1.00 49.97 78 HIS A N 1
ATOM 600 C CA . HIS A 1 78 ? 5.569 1.326 -26.077 1.00 49.97 78 HIS A CA 1
ATOM 601 C C . HIS A 1 78 ? 6.997 1.833 -26.293 1.00 49.97 78 HIS A C 1
ATOM 603 O O . HIS A 1 78 ? 7.579 2.475 -25.422 1.00 49.97 78 HIS A O 1
ATOM 609 N N . GLN A 1 79 ? 7.563 1.532 -27.460 1.00 44.19 79 GLN A N 1
ATOM 610 C CA . GLN A 1 79 ? 8.656 2.326 -28.018 1.00 44.19 79 GLN A CA 1
ATOM 611 C C . GLN A 1 79 ? 8.086 3.197 -29.148 1.00 44.19 79 GLN A C 1
ATOM 613 O O . GLN A 1 79 ? 7.172 2.731 -29.835 1.00 44.19 79 GLN A O 1
ATOM 618 N N . PRO A 1 80 ? 8.559 4.443 -29.323 1.00 56.59 80 PRO A N 1
ATOM 619 C CA . PRO A 1 80 ? 8.315 5.192 -30.553 1.00 56.59 80 PRO A CA 1
ATOM 620 C C . PRO A 1 80 ? 8.944 4.509 -31.775 1.00 56.59 80 PRO A C 1
ATOM 622 O O . PRO A 1 80 ? 9.976 3.816 -31.609 1.00 56.59 80 PRO A O 1
#